Protein AF-A0A0H5QI95-F1 (afdb_monomer_lite)

Structure (mmCIF, N/CA/C/O backbone):
data_AF-A0A0H5QI95-F1
#
_entry.id   AF-A0A0H5QI95-F1
#
loop_
_atom_site.group_PDB
_atom_site.id
_atom_site.type_symbol
_atom_site.label_atom_id
_atom_site.label_alt_id
_atom_site.label_comp_id
_atom_site.label_asym_id
_atom_site.label_entity_id
_atom_site.label_seq_id
_atom_site.pdbx_PDB_ins_code
_atom_site.Cartn_x
_atom_site.Cartn_y
_atom_site.Cartn_z
_atom_site.occupancy
_atom_site.B_iso_or_equiv
_atom_site.auth_seq_id
_atom_site.auth_comp_id
_atom_site.auth_asym_id
_atom_site.auth_atom_id
_atom_site.pdbx_PDB_model_num
ATOM 1 N N . MET A 1 1 ? 12.573 -22.122 1.859 1.00 53.44 1 MET A N 1
ATOM 2 C CA . MET A 1 1 ? 11.584 -21.187 2.443 1.00 53.44 1 MET A CA 1
ATOM 3 C C . MET A 1 1 ? 12.355 -20.199 3.312 1.00 53.44 1 MET A C 1
ATOM 5 O O . MET A 1 1 ? 13.015 -20.648 4.236 1.00 53.44 1 MET A O 1
ATOM 9 N N . PHE A 1 2 ? 12.389 -18.909 2.961 1.00 65.44 2 PHE A N 1
ATOM 10 C CA . PHE A 1 2 ? 13.175 -17.896 3.685 1.00 65.44 2 PHE A CA 1
ATOM 11 C C . PHE A 1 2 ? 12.265 -17.145 4.664 1.00 65.44 2 PHE A C 1
ATOM 13 O O . PHE A 1 2 ? 11.216 -16.644 4.257 1.00 65.44 2 PHE A O 1
ATOM 20 N N . THR A 1 3 ? 12.648 -17.078 5.939 1.00 73.19 3 THR A N 1
ATOM 21 C CA . THR A 1 3 ? 11.87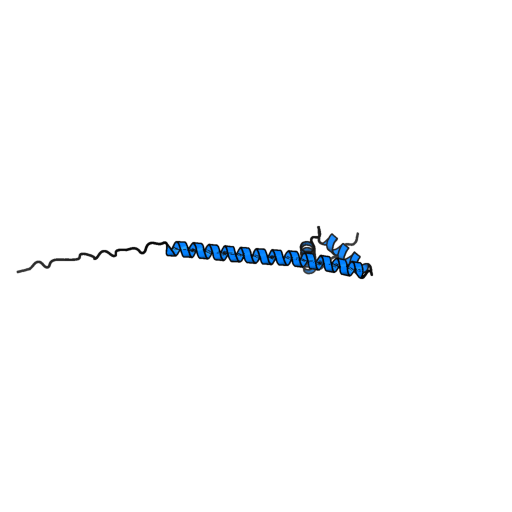2 -16.391 6.983 1.00 73.19 3 THR A CA 1
ATOM 22 C C . THR A 1 3 ? 12.610 -15.128 7.396 1.00 73.19 3 THR A C 1
ATOM 24 O O . THR A 1 3 ? 13.648 -15.197 8.049 1.00 73.19 3 THR A O 1
ATOM 27 N N . VAL A 1 4 ? 12.073 -13.967 7.024 1.00 74.81 4 VAL A N 1
ATOM 28 C CA . VAL A 1 4 ? 12.656 -12.674 7.395 1.00 74.81 4 VAL A CA 1
ATOM 29 C C . VAL A 1 4 ? 12.074 -12.237 8.736 1.00 74.81 4 VAL 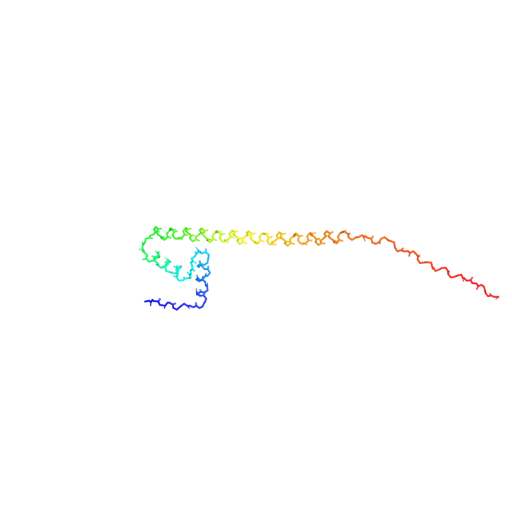A C 1
ATOM 31 O O . VAL A 1 4 ? 10.873 -11.991 8.854 1.00 74.81 4 VAL A O 1
ATOM 34 N N . ARG A 1 5 ? 12.922 -12.144 9.765 1.00 83.62 5 ARG A N 1
ATOM 35 C CA . ARG A 1 5 ? 12.537 -11.583 11.064 1.00 83.62 5 ARG A CA 1
ATOM 36 C C . ARG A 1 5 ? 12.713 -10.071 11.026 1.00 83.62 5 ARG A C 1
ATOM 38 O O . ARG A 1 5 ? 13.826 -9.568 11.104 1.00 83.62 5 ARG A O 1
ATOM 45 N N . LEU A 1 6 ? 11.599 -9.364 10.897 1.00 85.12 6 LEU A N 1
ATOM 46 C CA . LEU A 1 6 ? 11.554 -7.905 10.958 1.00 85.12 6 LEU A CA 1
ATOM 47 C C . LEU A 1 6 ? 11.193 -7.438 12.369 1.00 85.12 6 LEU A C 1
ATOM 49 O O . LEU A 1 6 ? 10.566 -8.183 13.126 1.00 85.12 6 LEU A O 1
ATOM 53 N N . SER A 1 7 ? 11.544 -6.195 12.705 1.00 90.44 7 SER A N 1
ATOM 54 C CA . SER A 1 7 ? 11.094 -5.567 13.953 1.00 90.44 7 SER A CA 1
ATOM 55 C C . SER A 1 7 ? 9.560 -5.525 14.020 1.00 90.44 7 SER A C 1
ATOM 57 O O . SER A 1 7 ? 8.897 -5.465 12.983 1.00 90.44 7 SER A O 1
ATOM 59 N N . GLN A 1 8 ? 8.979 -5.533 15.226 1.00 89.19 8 GLN A N 1
ATOM 60 C CA . GLN A 1 8 ? 7.516 -5.484 15.387 1.00 89.19 8 GLN A CA 1
ATOM 61 C C . GLN A 1 8 ? 6.898 -4.262 14.698 1.00 89.19 8 GLN A C 1
ATOM 63 O O . GLN A 1 8 ? 5.866 -4.392 14.042 1.00 89.19 8 GLN A O 1
ATOM 68 N N . LYS A 1 9 ? 7.568 -3.106 14.785 1.00 90.00 9 LYS A N 1
ATOM 69 C CA . LYS A 1 9 ? 7.154 -1.878 14.101 1.00 90.00 9 LYS A CA 1
ATOM 70 C C . LYS A 1 9 ? 7.117 -2.078 12.588 1.00 90.00 9 LYS A C 1
ATOM 72 O O . LYS A 1 9 ? 6.076 -1.912 11.973 1.00 90.00 9 LYS A O 1
ATOM 77 N N . THR A 1 10 ? 8.216 -2.555 12.006 1.00 87.81 10 THR A N 1
ATOM 78 C CA . THR A 1 10 ? 8.300 -2.792 10.559 1.00 87.81 10 THR A CA 1
ATOM 79 C C . THR A 1 10 ? 7.267 -3.815 10.083 1.00 87.81 10 THR A C 1
ATOM 81 O O . THR A 1 10 ? 6.738 -3.677 8.987 1.00 87.81 10 THR A O 1
ATOM 84 N N . GLN A 1 11 ? 6.948 -4.835 10.888 1.00 87.06 11 GLN A N 1
ATOM 85 C CA . GLN A 1 11 ? 5.884 -5.791 10.563 1.00 87.06 11 GLN A CA 1
ATOM 86 C C . GLN A 1 11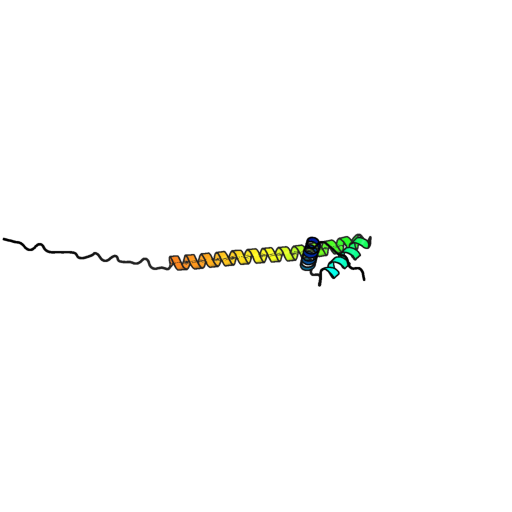 ? 4.492 -5.151 10.580 1.00 87.06 11 GLN A C 1
ATOM 88 O O . GLN A 1 11 ? 3.653 -5.528 9.761 1.00 87.06 11 GLN A O 1
ATOM 93 N N . ALA A 1 12 ? 4.231 -4.231 11.512 1.00 88.31 12 ALA A N 1
ATOM 94 C CA . ALA A 1 12 ? 2.979 -3.485 11.568 1.00 88.31 12 ALA A CA 1
ATOM 95 C C . ALA A 1 12 ? 2.842 -2.580 10.338 1.00 88.31 12 ALA A C 1
ATOM 97 O O . ALA A 1 12 ? 1.858 -2.710 9.612 1.00 88.31 12 ALA A O 1
ATOM 98 N N . ASP A 1 13 ? 3.883 -1.802 10.034 1.00 87.56 13 ASP A N 1
ATOM 99 C CA . ASP A 1 13 ? 3.932 -0.922 8.864 1.00 87.56 13 ASP A CA 1
ATOM 100 C C . ASP A 1 13 ? 3.690 -1.724 7.571 1.00 87.56 13 ASP A C 1
ATOM 102 O O . ASP A 1 13 ? 2.853 -1.370 6.747 1.00 87.56 13 ASP A O 1
ATOM 106 N N . LEU A 1 14 ? 4.341 -2.884 7.416 1.00 88.62 14 LEU A N 1
ATOM 107 C CA . LEU A 1 14 ? 4.151 -3.771 6.260 1.00 88.62 14 LEU A CA 1
ATOM 108 C C . LEU A 1 14 ? 2.712 -4.268 6.103 1.00 88.62 14 LEU A C 1
ATOM 110 O O . LEU A 1 14 ? 2.225 -4.415 4.983 1.00 88.62 14 LEU A O 1
ATOM 114 N N . ARG A 1 15 ? 2.026 -4.554 7.214 1.00 89.50 15 ARG A N 1
ATOM 115 C CA . ARG A 1 15 ? 0.614 -4.956 7.186 1.00 89.50 15 ARG A CA 1
ATOM 116 C C . ARG A 1 15 ? -0.284 -3.786 6.815 1.00 89.50 15 ARG A C 1
ATOM 118 O O . ARG A 1 15 ? -1.261 -4.001 6.105 1.00 89.50 15 ARG A O 1
ATOM 125 N N . GLU A 1 16 ? 0.023 -2.583 7.283 1.00 88.88 16 GLU A N 1
ATOM 126 C CA . GLU A 1 16 ? -0.714 -1.376 6.907 1.00 88.88 16 GLU A CA 1
ATOM 127 C C . GLU A 1 16 ? -0.538 -1.063 5.423 1.00 88.88 16 GLU A C 1
ATOM 129 O O . GLU A 1 16 ? -1.533 -0.924 4.713 1.00 88.88 16 GLU A O 1
ATOM 134 N N . PHE A 1 17 ? 0.694 -1.084 4.915 1.00 86.88 17 PHE A N 1
ATOM 135 C CA . PHE A 1 17 ? 0.957 -0.895 3.489 1.00 86.88 17 PHE A CA 1
ATOM 136 C C . PHE A 1 17 ? 0.295 -1.968 2.629 1.00 86.88 17 PHE A C 1
ATOM 138 O O . PHE A 1 17 ? -0.301 -1.642 1.607 1.00 86.88 17 PHE A O 1
ATOM 145 N N . ALA A 1 18 ? 0.319 -3.232 3.060 1.00 90.25 18 ALA A N 1
ATOM 146 C CA . ALA A 1 18 ? -0.370 -4.303 2.350 1.00 90.25 18 ALA A CA 1
ATOM 147 C C . ALA A 1 18 ? -1.885 -4.068 2.270 1.00 90.25 18 ALA A C 1
ATOM 149 O O . ALA A 1 18 ? -2.472 -4.328 1.223 1.00 90.25 18 ALA A O 1
ATOM 150 N N . LYS A 1 19 ? -2.512 -3.536 3.330 1.00 89.00 19 LYS A N 1
ATOM 151 C CA . LYS A 1 19 ? -3.937 -3.167 3.314 1.00 89.00 19 LYS A CA 1
ATOM 152 C C . LYS A 1 19 ? -4.212 -2.028 2.339 1.00 89.00 19 LYS A C 1
ATOM 154 O O . LYS A 1 19 ? -5.117 -2.155 1.527 1.00 89.00 19 LYS A O 1
ATOM 159 N N . VAL A 1 20 ? -3.421 -0.956 2.399 1.00 86.62 20 VAL A N 1
ATOM 160 C CA . VAL A 1 20 ? -3.584 0.214 1.519 1.00 86.62 20 VAL A CA 1
ATOM 161 C C . VAL A 1 20 ? -3.376 -0.171 0.056 1.00 86.62 20 VAL A C 1
ATOM 163 O O . VAL A 1 20 ? -4.142 0.243 -0.802 1.00 86.62 20 VAL A O 1
ATOM 166 N N . TYR A 1 21 ? -2.380 -1.008 -0.231 1.00 87.06 21 TYR A N 1
ATOM 167 C CA . TYR A 1 21 ? -2.117 -1.516 -1.577 1.00 87.06 21 TYR A CA 1
ATOM 168 C C . TYR A 1 21 ? -3.179 -2.523 -2.066 1.00 87.06 21 TYR A C 1
ATOM 170 O O . TYR A 1 21 ? -3.280 -2.778 -3.265 1.00 87.06 21 TYR A O 1
ATOM 178 N N . GLY A 1 22 ? -3.981 -3.099 -1.161 1.00 86.25 22 GLY A N 1
ATOM 179 C CA . GLY A 1 22 ? -4.978 -4.126 -1.481 1.00 86.25 22 GLY A CA 1
ATOM 180 C C . GLY A 1 22 ? -4.397 -5.535 -1.655 1.00 86.25 22 GLY A C 1
ATOM 181 O O . GLY A 1 22 ? -4.979 -6.367 -2.347 1.00 86.25 22 GLY A O 1
ATOM 182 N N . SER A 1 23 ? -3.242 -5.821 -1.051 1.00 89.50 23 SER A N 1
ATOM 183 C CA . SER A 1 23 ? -2.621 -7.149 -1.083 1.00 89.50 23 SER A CA 1
ATOM 184 C C . SER A 1 23 ? -3.319 -8.120 -0.119 1.00 89.50 23 SER A C 1
ATOM 186 O O . SER A 1 23 ? -3.687 -7.716 0.986 1.00 89.50 23 SER A O 1
ATOM 188 N N . PRO A 1 24 ? -3.441 -9.422 -0.452 1.00 88.44 24 PRO A N 1
ATOM 189 C CA . PRO A 1 24 ? -4.106 -10.402 0.414 1.00 88.44 24 PRO A CA 1
ATOM 190 C C . PRO A 1 24 ? -3.410 -10.600 1.768 1.00 88.44 24 PRO A C 1
ATOM 192 O O . PRO A 1 24 ? -4.055 -10.943 2.756 1.00 88.44 24 PRO A O 1
ATOM 195 N N . ASN A 1 25 ? -2.089 -10.418 1.834 1.00 90.19 25 ASN A N 1
ATOM 196 C CA . ASN A 1 25 ? -1.332 -10.442 3.082 1.00 90.19 25 ASN A CA 1
ATOM 197 C C . ASN A 1 25 ? 0.001 -9.689 2.939 1.00 90.19 25 ASN A C 1
ATOM 199 O O . ASN A 1 25 ? 0.491 -9.450 1.836 1.00 90.19 25 ASN A O 1
ATOM 203 N N . ALA A 1 26 ? 0.621 -9.354 4.076 1.00 88.81 26 ALA A N 1
ATOM 204 C CA . ALA A 1 26 ? 1.890 -8.622 4.112 1.00 88.81 26 ALA A CA 1
ATOM 205 C C . ALA A 1 26 ? 3.036 -9.348 3.389 1.00 88.81 26 ALA A C 1
ATOM 207 O O . ALA A 1 26 ? 3.915 -8.706 2.821 1.00 88.81 26 ALA A O 1
ATOM 208 N N . SER A 1 27 ? 3.032 -10.683 3.385 1.00 88.81 27 SER A N 1
ATOM 209 C CA . SER A 1 27 ? 4.062 -11.471 2.705 1.00 88.81 27 SER A CA 1
ATOM 210 C C . SER A 1 27 ? 3.934 -11.416 1.183 1.00 88.81 27 SER A C 1
ATOM 212 O O . SER A 1 27 ? 4.956 -11.382 0.505 1.00 88.81 27 SER A O 1
ATOM 214 N N . ALA A 1 28 ? 2.714 -11.391 0.643 1.00 90.31 28 ALA A N 1
ATOM 215 C CA . ALA A 1 28 ? 2.458 -11.233 -0.785 1.00 90.31 28 ALA A CA 1
ATOM 216 C C . ALA A 1 28 ? 2.915 -9.850 -1.261 1.00 90.31 28 ALA A C 1
ATOM 218 O O . ALA A 1 28 ? 3.666 -9.762 -2.228 1.00 90.31 28 ALA A O 1
ATOM 219 N N . PHE A 1 29 ? 2.571 -8.800 -0.509 1.00 91.25 29 PHE A N 1
ATOM 220 C CA . PHE A 1 29 ? 3.047 -7.444 -0.778 1.00 91.25 29 PHE A CA 1
ATOM 221 C C . PHE A 1 29 ? 4.579 -7.352 -0.739 1.00 91.25 29 PHE A C 1
ATOM 223 O O . PHE A 1 29 ? 5.193 -6.875 -1.686 1.00 91.25 29 PHE A O 1
ATOM 230 N N . ALA A 1 30 ? 5.216 -7.873 0.316 1.00 89.38 30 ALA A N 1
ATOM 231 C CA . ALA A 1 30 ? 6.674 -7.851 0.436 1.00 89.38 30 ALA A CA 1
ATOM 232 C C . ALA A 1 30 ? 7.377 -8.601 -0.707 1.00 89.38 30 ALA A C 1
ATOM 234 O O . ALA A 1 30 ? 8.427 -8.163 -1.172 1.00 89.38 30 ALA A O 1
ATOM 235 N N . ARG A 1 31 ? 6.808 -9.722 -1.169 1.00 90.44 31 ARG A N 1
ATOM 236 C CA . ARG A 1 31 ? 7.344 -10.468 -2.315 1.00 90.44 31 ARG A CA 1
ATOM 237 C C . ARG A 1 31 ? 7.251 -9.669 -3.603 1.00 90.44 31 ARG A C 1
ATOM 239 O O . ARG A 1 31 ? 8.245 -9.607 -4.308 1.00 90.44 31 ARG A O 1
ATOM 246 N N . GLU A 1 32 ? 6.108 -9.051 -3.881 1.00 91.12 32 GLU A N 1
ATOM 247 C CA . GLU A 1 32 ? 5.941 -8.233 -5.085 1.00 91.12 32 GLU A CA 1
ATOM 248 C C . GLU A 1 32 ? 6.899 -7.036 -5.078 1.00 91.12 32 GLU A C 1
ATOM 250 O O . GLU A 1 32 ? 7.558 -6.778 -6.080 1.00 91.12 32 GLU A O 1
ATOM 255 N N . VAL A 1 33 ? 7.051 -6.359 -3.932 1.00 90.75 33 VAL A N 1
ATOM 256 C CA . VAL A 1 33 ? 8.022 -5.263 -3.775 1.00 90.75 33 VAL A CA 1
ATOM 257 C C . VAL A 1 33 ? 9.435 -5.746 -4.094 1.00 90.75 33 VAL A C 1
ATOM 259 O O . VAL A 1 33 ? 10.133 -5.110 -4.877 1.00 90.75 33 VAL A O 1
ATOM 262 N N . LEU A 1 34 ? 9.860 -6.872 -3.515 1.00 90.75 34 LEU A N 1
ATOM 263 C CA . LEU A 1 34 ? 11.189 -7.427 -3.777 1.00 90.75 34 LEU A CA 1
ATOM 264 C C . LEU A 1 34 ? 11.348 -7.855 -5.237 1.00 90.75 34 LEU A C 1
ATOM 266 O O . LEU A 1 34 ? 12.373 -7.566 -5.840 1.00 90.75 34 LEU A O 1
ATOM 270 N N . GLU A 1 35 ? 10.343 -8.498 -5.826 1.00 92.06 35 GLU A N 1
ATOM 271 C CA . GLU A 1 35 ? 10.386 -8.933 -7.221 1.00 92.06 35 GLU A CA 1
ATOM 272 C C . GLU A 1 35 ? 10.525 -7.742 -8.171 1.00 92.06 35 GLU A C 1
ATOM 274 O O . GLU A 1 35 ? 11.378 -7.752 -9.053 1.00 92.06 35 GLU A O 1
ATOM 279 N N . VAL A 1 36 ? 9.732 -6.690 -7.966 1.00 92.94 36 VAL A N 1
ATOM 280 C CA . VAL A 1 36 ? 9.768 -5.492 -8.805 1.00 92.94 36 VAL A CA 1
ATOM 281 C C . VAL A 1 36 ? 11.078 -4.734 -8.611 1.00 92.94 36 VAL A C 1
ATOM 283 O O . VAL A 1 36 ? 11.749 -4.425 -9.595 1.00 92.94 36 VAL A O 1
ATOM 286 N N . MET A 1 37 ? 11.476 -4.466 -7.366 1.00 89.31 37 MET A N 1
ATOM 287 C CA . MET A 1 37 ? 12.665 -3.656 -7.077 1.00 89.31 37 MET A CA 1
ATOM 288 C C . MET A 1 37 ? 13.966 -4.380 -7.441 1.00 89.31 37 MET A C 1
ATOM 290 O O . MET A 1 37 ? 14.932 -3.732 -7.836 1.00 89.31 37 MET A O 1
ATOM 294 N N . CYS A 1 38 ? 13.996 -5.714 -7.362 1.00 90.44 38 CYS A N 1
ATOM 295 C CA . CYS A 1 38 ? 15.150 -6.521 -7.765 1.00 90.44 38 CYS A CA 1
ATOM 296 C C . CYS A 1 38 ? 15.104 -6.974 -9.234 1.00 90.44 38 CYS A C 1
ATOM 298 O O . CYS A 1 38 ? 16.057 -7.603 -9.686 1.00 90.44 38 CYS A O 1
ATOM 300 N N . SER A 1 39 ? 14.045 -6.661 -9.992 1.00 91.00 39 SER A N 1
ATOM 301 C CA . SER A 1 39 ? 13.930 -7.064 -11.405 1.00 91.00 39 SER A CA 1
ATOM 302 C C . SER A 1 39 ? 14.925 -6.362 -12.333 1.00 91.00 39 SER A C 1
ATOM 304 O O . SER A 1 39 ? 15.175 -6.849 -13.432 1.00 91.00 39 SER A O 1
ATOM 306 N N . GLY A 1 40 ? 15.458 -5.203 -11.926 1.00 90.44 40 GLY A N 1
ATOM 307 C CA . GLY A 1 40 ? 16.273 -4.339 -12.786 1.00 90.44 40 GLY A CA 1
ATOM 308 C C . GLY A 1 40 ? 15.484 -3.638 -13.903 1.00 90.44 40 GLY A C 1
ATOM 309 O O . GLY A 1 40 ? 16.070 -2.873 -14.666 1.00 90.44 40 GLY A O 1
ATOM 310 N N . ASP A 1 41 ? 14.168 -3.856 -13.992 1.00 92.62 41 ASP A N 1
ATOM 311 C CA . ASP A 1 41 ? 13.299 -3.268 -15.009 1.00 92.62 41 ASP A CA 1
ATOM 312 C C . ASP A 1 41 ? 12.596 -2.011 -14.473 1.00 92.62 41 ASP A C 1
ATOM 314 O O . ASP A 1 41 ? 11.651 -2.064 -13.680 1.00 92.62 41 ASP A O 1
ATOM 318 N N . LEU A 1 42 ? 13.052 -0.852 -14.951 1.00 91.50 42 LEU A N 1
ATOM 319 C CA . LEU A 1 42 ? 12.498 0.456 -14.596 1.00 91.50 42 LEU A CA 1
ATOM 320 C C . LEU A 1 42 ? 11.021 0.615 -14.975 1.00 91.50 42 LEU A C 1
ATOM 322 O O . LEU A 1 42 ? 10.312 1.371 -14.308 1.00 91.50 42 LEU A O 1
ATOM 326 N N . SER A 1 43 ? 10.541 -0.066 -16.017 1.00 93.50 43 SER A N 1
ATOM 327 C CA . SER A 1 43 ? 9.130 -0.011 -16.412 1.00 93.50 43 SER A CA 1
ATOM 328 C C . SER A 1 43 ? 8.261 -0.696 -15.362 1.00 93.50 43 SER A C 1
ATOM 330 O O . SER A 1 43 ? 7.298 -0.101 -14.884 1.00 93.50 43 SER A O 1
ATOM 332 N N . ARG A 1 44 ? 8.676 -1.877 -14.880 1.00 92.31 44 ARG A N 1
ATOM 333 C CA . ARG A 1 44 ? 7.975 -2.586 -13.794 1.00 92.31 44 ARG A CA 1
ATOM 334 C C . ARG A 1 44 ? 7.944 -1.776 -12.501 1.00 92.31 44 ARG A C 1
ATOM 336 O O . ARG A 1 44 ? 6.924 -1.769 -11.813 1.00 92.31 44 ARG A O 1
ATOM 343 N N . VAL A 1 45 ? 9.030 -1.068 -12.184 1.00 91.44 45 VAL A N 1
ATOM 344 C CA . VAL A 1 45 ? 9.087 -0.171 -11.017 1.00 91.44 45 VAL A CA 1
ATOM 345 C C . VAL A 1 45 ? 8.101 0.990 -11.163 1.00 91.44 45 VAL A C 1
ATOM 347 O O . VAL A 1 45 ? 7.382 1.308 -10.215 1.00 91.44 45 VAL A O 1
ATOM 350 N N . LYS A 1 46 ? 8.024 1.613 -12.345 1.00 91.81 46 LYS A N 1
ATOM 351 C CA . LYS A 1 46 ? 7.072 2.701 -12.616 1.00 91.81 46 LYS A CA 1
ATOM 352 C C . LYS A 1 46 ? 5.626 2.228 -12.519 1.00 91.81 46 LYS A C 1
ATOM 354 O O . LYS A 1 46 ? 4.832 2.887 -11.852 1.00 91.81 46 LYS A O 1
ATOM 359 N N . ASP A 1 47 ? 5.307 1.083 -13.113 1.00 93.50 47 ASP A N 1
ATOM 360 C CA . ASP A 1 47 ? 3.959 0.512 -13.078 1.00 93.50 47 ASP A CA 1
ATOM 361 C C . ASP A 1 47 ? 3.538 0.163 -11.650 1.00 93.50 47 ASP A C 1
ATOM 363 O O . ASP A 1 47 ? 2.425 0.478 -11.224 1.00 93.50 47 ASP A O 1
ATOM 367 N N . PHE A 1 48 ? 4.443 -0.438 -10.875 1.00 92.38 48 PHE A N 1
ATOM 368 C CA . PHE A 1 48 ? 4.207 -0.716 -9.463 1.00 92.38 48 PHE A CA 1
ATOM 369 C C . PHE A 1 48 ? 3.958 0.569 -8.663 1.00 92.38 48 PHE A C 1
ATOM 371 O O . PHE A 1 48 ? 2.983 0.648 -7.916 1.00 92.38 48 PHE A O 1
ATOM 378 N N . ASN A 1 49 ? 4.784 1.601 -8.857 1.00 89.31 49 ASN A N 1
ATOM 379 C CA . ASN A 1 49 ? 4.610 2.886 -8.182 1.00 89.31 49 ASN A CA 1
ATOM 380 C C . ASN A 1 49 ? 3.293 3.569 -8.576 1.00 89.31 49 ASN A C 1
ATOM 382 O O . ASN A 1 49 ? 2.614 4.119 -7.711 1.00 89.31 49 ASN A O 1
ATOM 386 N N . ALA A 1 50 ? 2.889 3.499 -9.847 1.00 91.00 50 ALA A N 1
ATOM 387 C CA . ALA A 1 50 ? 1.608 4.030 -10.304 1.00 91.00 50 ALA A CA 1
ATOM 388 C C . ALA A 1 50 ? 0.428 3.322 -9.620 1.00 91.00 50 ALA A C 1
ATOM 390 O O . ALA A 1 50 ? -0.487 3.989 -9.131 1.00 91.00 50 ALA A O 1
ATOM 391 N N . ARG A 1 51 ? 0.478 1.985 -9.502 1.00 90.69 51 ARG A N 1
ATOM 392 C CA . ARG A 1 51 ? -0.520 1.213 -8.740 1.00 90.69 51 ARG A CA 1
ATOM 393 C C . ARG A 1 51 ? -0.542 1.614 -7.269 1.00 90.69 51 ARG A C 1
ATOM 395 O O . ARG A 1 51 ? -1.618 1.818 -6.712 1.00 90.69 51 ARG A O 1
ATOM 402 N N . LEU A 1 52 ? 0.629 1.751 -6.650 1.00 87.94 52 LEU A N 1
ATOM 403 C CA . LEU A 1 52 ? 0.756 2.139 -5.248 1.00 87.94 52 LEU A CA 1
ATOM 404 C C . LEU A 1 52 ? 0.126 3.518 -4.988 1.00 87.94 52 LEU A C 1
ATOM 406 O O . LEU A 1 52 ? -0.651 3.664 -4.047 1.00 87.94 52 LEU A O 1
ATOM 410 N N . ILE A 1 53 ? 0.409 4.504 -5.845 1.00 87.94 53 ILE A N 1
ATOM 411 C CA . ILE A 1 53 ? -0.141 5.864 -5.745 1.00 87.94 53 ILE A CA 1
ATOM 412 C C . ILE A 1 53 ? -1.658 5.856 -5.937 1.00 87.94 53 ILE A C 1
ATOM 414 O O . ILE A 1 53 ? -2.367 6.471 -5.143 1.00 87.94 53 ILE A O 1
ATOM 418 N N . ALA A 1 54 ? -2.164 5.146 -6.950 1.00 88.81 54 ALA A N 1
ATOM 419 C CA . ALA A 1 54 ? -3.600 5.062 -7.207 1.00 88.81 54 ALA A CA 1
ATOM 420 C C . ALA A 1 54 ? -4.353 4.487 -5.997 1.00 88.81 54 ALA A C 1
ATOM 422 O O . ALA A 1 54 ? -5.309 5.092 -5.518 1.00 88.81 54 ALA A O 1
ATOM 423 N N . ARG A 1 55 ? -3.866 3.372 -5.439 1.00 87.31 55 ARG A N 1
ATOM 424 C CA . ARG A 1 55 ? -4.478 2.713 -4.275 1.00 87.31 55 ARG A CA 1
A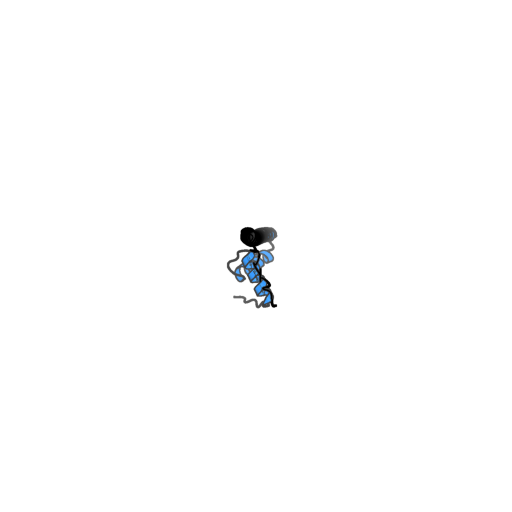TOM 425 C C . ARG A 1 55 ? -4.396 3.546 -2.998 1.00 87.31 55 ARG A C 1
ATOM 427 O O . ARG A 1 55 ? -5.376 3.650 -2.263 1.00 87.31 55 ARG A O 1
ATOM 434 N N . ALA A 1 56 ? -3.256 4.189 -2.750 1.00 82.44 56 ALA A N 1
ATOM 435 C CA . ALA A 1 56 ? -3.114 5.106 -1.622 1.00 82.44 56 ALA A CA 1
ATOM 436 C C . ALA A 1 56 ? -4.048 6.323 -1.750 1.00 82.44 56 ALA A C 1
ATOM 438 O O . ALA A 1 56 ? -4.660 6.733 -0.763 1.00 82.44 56 ALA A O 1
ATOM 439 N N . GLY A 1 57 ? -4.197 6.862 -2.964 1.00 81.94 57 GLY A N 1
ATOM 440 C CA . GLY A 1 57 ? -5.127 7.946 -3.272 1.00 81.94 57 GLY A CA 1
ATOM 441 C C . GLY A 1 57 ? -6.585 7.552 -3.033 1.00 81.94 57 GLY A C 1
ATOM 442 O O . GLY A 1 57 ? -7.289 8.258 -2.315 1.00 81.94 57 GLY A O 1
ATOM 443 N N . GLU A 1 58 ? -7.015 6.394 -3.546 1.00 84.75 58 GLU A N 1
ATOM 444 C CA . GLU A 1 58 ? -8.358 5.839 -3.310 1.00 84.75 58 GLU A CA 1
ATOM 445 C C . GLU A 1 58 ? -8.662 5.726 -1.808 1.00 84.75 58 GLU A C 1
ATOM 447 O O . GLU A 1 58 ? -9.702 6.195 -1.338 1.00 84.75 58 GLU A O 1
ATOM 452 N N . GLN A 1 59 ? -7.728 5.172 -1.030 1.00 81.50 59 GLN A N 1
ATOM 453 C CA . GLN A 1 59 ? -7.895 5.032 0.416 1.00 81.50 59 GLN A CA 1
ATOM 454 C C . GLN A 1 59 ? -7.977 6.392 1.127 1.00 81.50 59 GLN A C 1
ATOM 456 O O . GLN A 1 59 ? -8.769 6.561 2.057 1.00 81.50 59 GLN A O 1
ATOM 461 N N . MET A 1 60 ? -7.184 7.375 0.693 1.00 75.25 60 MET A N 1
ATOM 462 C CA . MET A 1 60 ? -7.228 8.732 1.236 1.00 75.25 60 MET A CA 1
ATOM 463 C C . MET A 1 60 ? -8.571 9.409 0.945 1.00 75.25 60 MET A C 1
ATOM 465 O O . MET A 1 60 ? -9.159 9.999 1.852 1.00 75.25 60 MET A O 1
ATOM 469 N N . THR A 1 61 ? -9.093 9.284 -0.276 1.00 76.44 61 THR A N 1
ATOM 470 C CA . THR A 1 61 ? -10.413 9.811 -0.646 1.00 76.44 61 THR A CA 1
ATOM 471 C C . THR A 1 61 ? -11.522 9.192 0.202 1.00 76.44 61 THR A C 1
ATOM 473 O O . THR A 1 61 ? -12.371 9.921 0.713 1.00 76.44 61 THR A O 1
ATOM 476 N N . LEU A 1 62 ? -11.495 7.874 0.425 1.00 77.81 62 LEU A N 1
ATOM 477 C CA . LEU A 1 62 ? -12.466 7.201 1.295 1.00 77.81 62 LEU A CA 1
ATOM 478 C C . LEU A 1 62 ? -12.395 7.708 2.741 1.00 77.81 62 LEU A C 1
ATOM 480 O O . LEU A 1 62 ? -13.431 7.979 3.347 1.00 77.81 62 LEU A O 1
ATOM 484 N N . ASN A 1 63 ? -11.188 7.893 3.281 1.00 74.56 63 ASN A N 1
ATOM 485 C CA . ASN A 1 63 ? -11.005 8.411 4.638 1.00 74.56 63 ASN A CA 1
ATOM 486 C C . ASN A 1 63 ? -11.521 9.855 4.776 1.00 74.56 63 ASN A C 1
ATOM 488 O O . ASN A 1 63 ? -12.151 10.184 5.780 1.00 74.56 63 ASN A O 1
ATOM 492 N N . ILE A 1 64 ? -11.288 10.707 3.769 1.00 67.94 64 ILE A N 1
ATOM 493 C CA . ILE A 1 64 ? -11.799 12.087 3.740 1.00 67.94 64 ILE A CA 1
ATOM 494 C C . ILE A 1 64 ? -13.326 12.087 3.680 1.00 67.94 64 ILE A C 1
ATOM 496 O O . ILE A 1 64 ? -13.961 12.775 4.477 1.00 67.94 64 ILE A O 1
ATOM 500 N N . ASN A 1 65 ? -13.921 11.290 2.792 1.00 71.94 65 ASN A N 1
ATOM 501 C CA . ASN A 1 65 ? -15.375 11.199 2.670 1.00 71.94 65 ASN A CA 1
ATOM 502 C C . ASN A 1 65 ? -16.013 10.713 3.976 1.00 71.94 65 ASN A C 1
ATOM 504 O O . ASN A 1 65 ? -16.953 11.337 4.463 1.00 71.94 65 ASN A O 1
ATOM 508 N N . GLY A 1 66 ? -15.444 9.681 4.607 1.00 74.81 66 GLY A N 1
ATOM 509 C CA . GLY A 1 66 ? -15.906 9.205 5.912 1.00 74.81 66 GLY A CA 1
ATOM 510 C C . GLY A 1 66 ? -15.784 10.263 7.017 1.00 74.81 66 GLY A C 1
ATOM 511 O O . GLY A 1 66 ? -16.687 10.406 7.841 1.00 74.81 66 GLY A O 1
ATOM 512 N N . ALA A 1 67 ? -14.706 11.054 7.026 1.00 67.62 67 ALA A N 1
ATOM 513 C CA . ALA A 1 67 ? -14.527 12.146 7.985 1.00 67.62 67 ALA A CA 1
ATOM 514 C C . ALA A 1 67 ? -15.523 13.300 7.764 1.00 67.62 67 ALA A C 1
ATOM 516 O O . ALA A 1 67 ? -16.028 13.877 8.733 1.00 67.62 67 ALA A O 1
ATOM 517 N N . ILE A 1 68 ? -15.839 13.620 6.505 1.00 68.50 68 ILE A N 1
ATOM 518 C CA . ILE A 1 68 ? -16.859 14.613 6.148 1.00 68.50 68 ILE A CA 1
ATOM 519 C C . ILE A 1 68 ? -18.238 14.123 6.597 1.00 68.50 68 ILE A C 1
ATOM 521 O O . ILE A 1 68 ? -18.930 14.852 7.304 1.00 68.50 68 ILE A O 1
ATOM 525 N N . GLU A 1 69 ? -18.623 12.890 6.265 1.00 72.56 69 GLU A N 1
ATOM 526 C CA . GLU A 1 69 ? -19.908 12.308 6.675 1.00 72.56 69 GLU A CA 1
ATOM 527 C C . GLU A 1 69 ? -20.066 12.267 8.199 1.00 72.56 69 GLU A C 1
ATOM 529 O O . GLU A 1 69 ? -21.111 12.656 8.726 1.00 72.56 69 GLU A O 1
ATOM 534 N N . ALA A 1 70 ? -19.017 11.873 8.927 1.00 69.88 70 ALA A N 1
ATOM 535 C CA . ALA A 1 70 ? -19.019 11.888 10.388 1.00 69.88 70 ALA A CA 1
ATOM 536 C C . ALA A 1 70 ? -19.215 13.309 10.947 1.00 69.88 70 ALA A C 1
ATOM 538 O O . ALA A 1 70 ? -19.995 13.512 11.881 1.00 69.88 70 ALA A O 1
ATOM 539 N N . SER A 1 71 ? -18.560 14.304 10.343 1.00 65.62 71 SER A N 1
ATOM 540 C CA . SER A 1 71 ? -18.682 15.712 10.742 1.00 65.62 71 SER A CA 1
ATOM 541 C C . SER A 1 71 ? -20.075 16.279 10.447 1.00 65.62 71 SER A C 1
ATOM 543 O O . SER A 1 71 ? -20.645 16.991 11.278 1.00 65.62 71 SER A O 1
ATOM 545 N N . VAL A 1 72 ? -20.665 15.924 9.301 1.00 70.06 72 VAL A N 1
ATOM 546 C CA . VAL A 1 72 ? -22.040 16.297 8.933 1.00 70.06 72 VAL A CA 1
ATOM 547 C C . VAL A 1 72 ? -23.048 15.647 9.883 1.00 70.06 72 VAL A C 1
ATOM 549 O O . VAL A 1 72 ? -23.947 16.327 10.378 1.00 70.06 72 VAL A O 1
ATOM 552 N N . GLY A 1 73 ? -22.875 14.365 10.213 1.00 68.38 73 GLY A N 1
ATOM 553 C CA . GLY A 1 73 ? -23.740 13.657 11.158 1.00 68.38 73 GLY A CA 1
ATOM 554 C C . GLY A 1 73 ? -23.710 14.254 12.570 1.00 68.38 73 GLY A C 1
ATOM 555 O O . GLY A 1 73 ? -24.751 14.350 13.228 1.00 68.38 73 GLY A O 1
ATOM 556 N N . GLU A 1 74 ? -22.549 14.712 13.043 1.00 68.50 74 GLU A N 1
ATOM 557 C CA . GLU A 1 74 ? -22.437 15.437 14.316 1.00 68.50 74 GLU A CA 1
ATOM 558 C C . GLU A 1 74 ? -23.121 16.812 14.260 1.00 68.50 74 GLU A C 1
ATOM 560 O O . GLU A 1 74 ? -23.891 17.155 15.166 1.00 68.50 74 GLU A O 1
ATOM 565 N N . ALA A 1 75 ? -22.944 17.569 13.173 1.00 63.47 75 ALA A N 1
ATOM 566 C CA . ALA A 1 75 ? -23.645 18.838 12.972 1.00 63.47 75 ALA A CA 1
ATOM 567 C C . ALA A 1 75 ? -25.177 18.655 12.967 1.00 63.47 75 ALA A C 1
ATOM 569 O O . ALA A 1 75 ? -25.910 19.440 13.577 1.00 63.47 75 ALA A O 1
ATOM 570 N N . GLU A 1 76 ? -25.674 17.573 12.366 1.00 65.00 76 GLU A N 1
ATOM 571 C CA . GLU A 1 76 ? -27.100 17.250 12.322 1.00 65.00 76 GLU A CA 1
ATOM 572 C C . GLU A 1 76 ? -27.665 16.898 13.712 1.00 65.00 76 GLU A C 1
ATOM 574 O O . GLU A 1 76 ? -28.778 17.305 14.072 1.00 65.00 76 GLU A O 1
ATOM 579 N N . LYS A 1 77 ? -26.888 16.192 14.547 1.00 70.81 77 LYS A N 1
ATOM 580 C CA . LYS A 1 77 ? -27.252 15.908 15.947 1.00 70.81 77 LYS A CA 1
ATOM 581 C C . LYS A 1 77 ? -27.323 17.184 16.783 1.00 70.81 77 LYS A C 1
ATOM 583 O O . LYS A 1 77 ? -28.245 17.328 17.595 1.00 70.81 77 LYS A O 1
ATOM 588 N N . VAL A 1 78 ? -26.383 18.111 16.592 1.00 69.56 78 VAL A N 1
ATOM 589 C CA . VAL A 1 78 ? -26.368 19.410 17.284 1.00 69.56 78 VAL A CA 1
ATOM 590 C C . VAL A 1 78 ? -27.569 20.258 16.858 1.00 69.56 78 VAL A C 1
ATOM 592 O O . VAL A 1 78 ? -28.294 20.758 17.723 1.00 69.56 78 VAL A O 1
ATOM 595 N N . ALA A 1 79 ? -27.865 20.330 15.558 1.00 65.81 79 ALA A N 1
ATOM 596 C CA . ALA A 1 79 ? -29.028 21.045 15.031 1.00 65.81 79 ALA A CA 1
ATOM 597 C C . ALA A 1 79 ? -30.354 20.476 15.571 1.00 65.81 79 ALA A C 1
ATOM 599 O O . ALA A 1 79 ? -31.218 21.223 16.040 1.00 65.81 79 ALA A O 1
ATOM 600 N N . LYS A 1 80 ? -30.502 19.144 15.609 1.00 70.69 80 LYS A N 1
ATOM 601 C CA . LYS 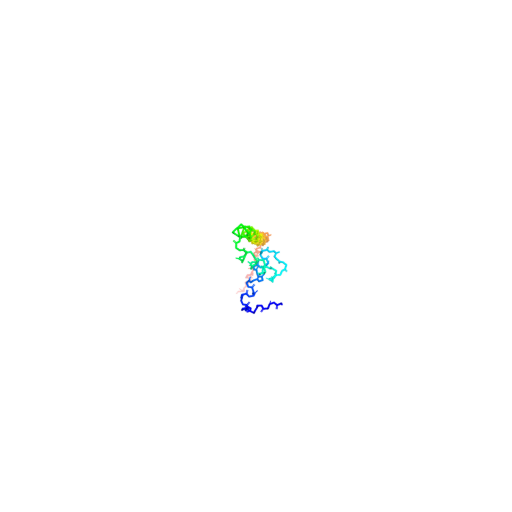A 1 80 ? -31.683 18.473 16.186 1.00 70.69 80 LYS A CA 1
ATOM 602 C C . LYS A 1 80 ? -31.833 18.736 17.691 1.00 70.69 80 LYS A C 1
ATOM 604 O O . LYS A 1 80 ? -32.962 18.895 18.166 1.00 70.69 80 LYS A O 1
ATOM 609 N N . LYS A 1 81 ? -30.734 18.813 18.455 1.00 69.50 81 LYS A N 1
ATOM 610 C CA . LYS A 1 81 ? -30.767 19.211 19.877 1.00 69.50 81 LYS A CA 1
ATOM 611 C C . LYS A 1 81 ? -31.196 20.672 20.038 1.00 69.50 81 LYS A C 1
ATOM 613 O O . LYS A 1 81 ? -32.097 20.941 20.834 1.00 69.50 81 LYS A O 1
ATOM 618 N N . ALA A 1 82 ? -30.628 21.592 19.260 1.00 66.06 82 ALA A N 1
ATOM 619 C CA . ALA A 1 82 ? -30.982 23.012 19.302 1.00 66.06 82 ALA A CA 1
ATOM 620 C C . ALA A 1 82 ? -32.472 23.248 18.984 1.00 66.06 82 ALA A C 1
ATOM 622 O O . ALA A 1 82 ? -33.161 23.951 19.725 1.00 66.06 82 ALA A O 1
ATOM 623 N N . LEU A 1 83 ? -33.011 22.567 17.965 1.00 67.94 83 LEU A N 1
ATOM 624 C CA . LEU A 1 83 ? -34.425 22.660 17.586 1.00 67.94 83 LEU A CA 1
ATOM 625 C C . LEU A 1 83 ? -35.373 22.149 18.691 1.00 67.94 83 LEU A C 1
ATOM 627 O O . LEU A 1 83 ? -36.440 22.722 18.921 1.00 67.94 83 LEU A O 1
ATOM 631 N N . LYS A 1 84 ? -34.988 21.085 19.413 1.00 69.19 84 LYS A N 1
ATOM 632 C CA . LYS A 1 84 ? -35.757 20.567 20.563 1.00 69.19 84 LYS A CA 1
ATOM 633 C C . LYS A 1 84 ? -35.752 21.532 21.749 1.00 69.19 84 LYS A C 1
ATOM 635 O O . LYS A 1 84 ? -36.770 21.650 22.430 1.00 69.19 84 LYS A O 1
ATOM 640 N N . HIS A 1 85 ? -34.642 22.226 21.998 1.00 60.66 85 HIS A N 1
ATOM 641 C CA . HIS A 1 85 ? -34.566 23.240 23.053 1.00 60.66 85 HIS A CA 1
ATOM 642 C C . HIS A 1 85 ? -35.368 24.503 22.710 1.00 60.66 85 HIS A C 1
ATOM 644 O O . HIS A 1 85 ? -36.035 25.037 23.593 1.00 60.66 85 HIS A O 1
ATOM 650 N N . ALA A 1 86 ? -35.388 24.918 21.440 1.00 60.78 86 ALA A N 1
ATOM 651 C CA . ALA A 1 86 ? -36.167 26.067 20.969 1.00 60.78 86 ALA A CA 1
ATOM 652 C C . ALA A 1 86 ? -37.692 25.828 20.974 1.00 60.78 86 ALA A C 1
ATOM 654 O O . ALA A 1 86 ? -38.468 26.769 21.106 1.00 60.78 86 ALA A O 1
ATOM 655 N N . ARG A 1 87 ? -38.143 24.569 20.873 1.00 61.31 87 ARG A N 1
ATOM 656 C CA . ARG A 1 87 ? -39.570 24.190 20.903 1.00 61.31 87 ARG A CA 1
ATOM 657 C C . ARG A 1 87 ? -40.177 24.053 22.306 1.00 61.31 87 ARG A C 1
ATOM 659 O O . ARG A 1 87 ? -41.361 23.734 22.409 1.00 61.31 87 ARG A O 1
ATOM 666 N N . LYS A 1 88 ? -39.425 24.279 23.393 1.00 53.91 88 LYS A N 1
ATOM 667 C CA . LYS A 1 88 ? -40.024 24.303 24.739 1.00 53.91 88 LYS A CA 1
ATOM 668 C C . LYS A 1 88 ? -40.895 25.562 24.879 1.00 53.91 88 LYS A C 1
ATOM 670 O O . LYS A 1 88 ? -40.361 26.662 24.757 1.00 53.91 88 LYS A O 1
ATOM 675 N N . PRO A 1 89 ? -42.207 25.443 25.155 1.00 52.94 89 PRO A N 1
ATOM 676 C CA . PRO A 1 89 ? -43.051 26.613 25.336 1.00 52.94 89 PRO A CA 1
ATOM 677 C C . PRO A 1 89 ? -42.569 27.391 26.562 1.00 52.94 89 PRO A C 1
ATOM 679 O O . PRO A 1 89 ? -42.436 26.831 27.655 1.00 52.94 89 PRO A O 1
ATOM 682 N N . ALA A 1 90 ? -42.307 28.686 26.378 1.00 57.75 90 ALA A N 1
ATOM 683 C CA . ALA A 1 90 ? -42.104 29.617 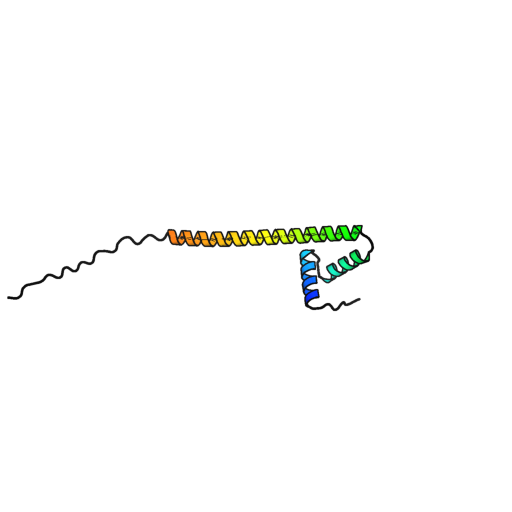27.476 1.00 57.75 90 ALA A CA 1
ATOM 684 C C . ALA A 1 90 ? -43.305 29.492 28.422 1.00 57.75 90 ALA A C 1
ATOM 686 O O . ALA A 1 90 ? -44.443 29.753 28.023 1.00 57.75 90 ALA A O 1
ATOM 687 N N . LYS A 1 91 ? -43.075 29.028 29.658 1.00 55.66 91 LYS A N 1
ATOM 688 C CA . LYS A 1 91 ? -44.120 28.933 30.683 1.00 55.66 91 LYS A CA 1
ATOM 689 C C . LYS A 1 91 ? -44.693 30.331 30.926 1.00 55.66 91 LYS A C 1
ATOM 691 O O . LYS A 1 91 ? -44.138 31.133 31.672 1.00 55.66 91 LYS A O 1
ATOM 696 N N . LYS A 1 92 ? -45.820 30.603 30.275 1.00 53.66 92 LYS A N 1
ATOM 697 C CA . LYS A 1 92 ? -46.693 31.750 30.499 1.00 53.66 92 LYS A CA 1
ATOM 698 C C . LYS A 1 92 ? -47.328 31.589 31.887 1.00 53.66 92 LYS A C 1
ATOM 700 O O . LYS A 1 92 ? -47.947 30.565 32.158 1.00 53.66 92 LYS A O 1
ATOM 705 N N . GLY A 1 93 ? -47.198 32.604 32.742 1.00 47.69 93 GLY A N 1
ATOM 706 C CA . GLY A 1 93 ? -48.086 32.801 33.894 1.00 47.69 93 GLY A CA 1
ATOM 707 C C . GLY A 1 93 ? -47.507 32.475 35.273 1.00 47.69 93 GLY A C 1
ATOM 708 O O . GLY A 1 93 ? -47.869 31.477 35.891 1.00 47.69 93 GLY A O 1
ATOM 709 N N . ARG A 1 94 ? -46.709 33.395 35.829 1.00 47.09 94 ARG A N 1
ATOM 710 C CA . ARG A 1 94 ? -46.598 33.552 37.288 1.00 47.09 94 ARG A CA 1
ATOM 711 C C . ARG A 1 94 ? -47.905 34.199 37.769 1.00 47.09 94 ARG A C 1
ATOM 713 O O . ARG A 1 94 ? -48.129 35.377 37.511 1.00 47.09 94 ARG A O 1
ATOM 720 N N . LYS A 1 95 ? -48.804 33.425 38.392 1.00 56.38 95 LYS A N 1
ATOM 721 C CA . LYS A 1 95 ? -50.023 33.962 39.031 1.00 56.38 95 LYS A CA 1
ATOM 722 C C . LYS A 1 95 ? -49.628 34.928 40.166 1.00 56.38 95 LYS A C 1
ATOM 724 O O . LYS A 1 95 ? -48.728 34.581 40.932 1.00 56.38 95 LYS A O 1
ATOM 729 N N . PRO A 1 96 ? -50.282 36.094 40.318 1.00 52.03 96 PRO A N 1
ATOM 730 C CA . PRO A 1 96 ? -50.055 36.968 41.463 1.00 52.03 96 PRO A CA 1
ATOM 731 C C . PRO A 1 96 ? -50.627 36.321 42.732 1.00 52.03 96 PRO A C 1
ATOM 733 O O . PRO A 1 96 ? -51.781 35.888 42.766 1.00 52.03 96 PRO A O 1
ATOM 736 N N . SER A 1 97 ? -49.804 36.224 43.775 1.00 50.25 97 SER A N 1
ATOM 737 C CA . SER A 1 97 ? -50.199 35.731 45.093 1.00 50.25 97 SER A CA 1
ATOM 738 C C . SER A 1 97 ? -51.144 36.729 45.766 1.00 50.25 97 SER A C 1
ATOM 740 O O . SER A 1 97 ? -50.759 37.861 46.051 1.00 50.25 97 SER A O 1
ATOM 742 N N . LYS A 1 98 ? -52.379 36.305 46.051 1.00 53.91 98 LYS A N 1
ATOM 743 C CA . LYS A 1 98 ? -53.283 37.016 46.963 1.00 53.91 98 LYS A CA 1
ATOM 744 C C . LYS A 1 98 ? -52.808 36.804 48.404 1.00 53.91 98 LYS A C 1
ATOM 746 O O . LYS A 1 98 ? -53.017 35.733 48.961 1.00 53.91 98 LYS A O 1
ATOM 751 N N . THR A 1 99 ? -52.257 37.839 49.024 1.00 46.44 99 THR A N 1
ATOM 752 C CA . THR A 1 99 ? -52.163 37.963 50.488 1.00 46.44 99 THR A CA 1
ATOM 753 C C . THR A 1 99 ? -52.772 39.294 50.904 1.00 46.44 99 THR A C 1
ATOM 755 O O . THR A 1 99 ? -52.076 40.245 51.233 1.00 46.44 99 THR A O 1
ATOM 758 N N . GLY A 1 100 ? -54.104 39.362 50.856 1.00 48.41 100 GLY A N 1
ATOM 759 C CA . GLY A 1 100 ? -54.876 40.354 51.595 1.00 48.41 100 GLY A CA 1
ATOM 760 C C . GLY A 1 100 ? -55.207 39.772 52.963 1.00 48.41 100 GLY A C 1
ATOM 761 O O . GLY A 1 100 ? -56.153 38.997 53.081 1.00 48.41 100 GLY A O 1
ATOM 762 N N . LYS A 1 101 ? -54.410 40.096 53.985 1.00 48.16 101 LYS A N 1
ATOM 763 C CA . LYS A 1 101 ? -54.736 39.786 55.381 1.00 48.16 101 LYS A CA 1
ATOM 764 C C . LYS A 1 101 ? -55.271 41.071 56.008 1.00 48.16 101 LYS A C 1
ATOM 766 O O . LYS A 1 101 ? -54.515 41.994 56.287 1.00 48.16 101 LYS A O 1
ATOM 771 N N . GLY A 1 102 ? -56.597 41.141 56.111 1.00 45.47 102 GLY A N 1
ATOM 772 C CA . GLY A 1 102 ? -57.315 42.266 56.693 1.00 45.47 102 GLY A CA 1
ATOM 773 C C . GLY A 1 102 ? -56.937 42.469 58.157 1.00 45.47 102 GLY A C 1
ATOM 774 O O . GLY A 1 102 ? -56.981 41.536 58.957 1.00 45.47 102 GLY A O 1
ATOM 775 N N . VAL A 1 103 ? -56.585 43.707 58.488 1.00 51.12 103 VAL A N 1
ATOM 776 C CA . VAL A 1 103 ? -56.460 44.201 59.858 1.00 51.12 103 VAL A CA 1
ATOM 777 C C . VAL A 1 103 ? -57.878 44.387 60.397 1.00 51.12 103 VAL A C 1
ATOM 779 O O . VAL A 1 103 ? -58.632 45.219 59.893 1.00 51.12 103 VAL A O 1
ATOM 782 N N . ARG A 1 104 ? -58.268 43.588 61.394 1.00 49.31 104 ARG A N 1
ATOM 783 C CA . ARG A 1 104 ? -59.457 43.854 62.212 1.00 49.31 104 ARG A CA 1
ATOM 784 C C . ARG A 1 104 ? -59.013 44.487 63.529 1.00 49.31 104 ARG A C 1
ATOM 786 O O . ARG A 1 104 ? -58.090 44.003 64.172 1.00 49.31 104 ARG A O 1
ATOM 793 N N . ARG A 1 105 ? -59.685 45.600 63.830 1.00 46.09 105 ARG A N 1
ATOM 794 C CA . ARG A 1 105 ? -59.580 46.488 64.993 1.00 46.09 105 ARG A CA 1
ATOM 795 C C . ARG A 1 105 ? -59.518 45.743 66.330 1.00 46.09 105 ARG A C 1
ATOM 797 O O . ARG A 1 105 ? -60.245 44.770 66.514 1.00 46.09 105 ARG A O 1
ATOM 804 N N . ALA A 1 106 ? -58.755 46.304 67.263 1.00 47.34 106 ALA A N 1
ATOM 805 C CA . ALA A 1 106 ? -59.002 46.182 68.692 1.00 47.34 106 ALA A CA 1
ATOM 806 C C . ALA A 1 106 ? -59.272 47.586 69.259 1.00 47.34 106 ALA A C 1
ATOM 808 O O . ALA A 1 106 ? -58.782 48.573 68.708 1.00 47.34 106 ALA A O 1
ATOM 809 N N . SER A 1 107 ? -60.143 47.578 70.263 1.00 43.47 107 SER A N 1
ATOM 810 C CA . SER A 1 107 ? -60.804 48.635 71.028 1.00 43.47 107 SER A CA 1
ATOM 811 C C . SER A 1 107 ? -59.971 49.837 71.453 1.00 43.47 107 SER A C 1
ATOM 813 O O . SER A 1 107 ? -58.765 49.660 71.721 1.00 43.47 107 SER A O 1
#

Organism: NCBI:txid198431

Sequence (107 aa):
MFTVRLSQKTQADLREFAKVYGSPNASAFAREVLEVMCSGDLSRVKDFNARLIARAGEQMTLNINGAIEASVGEAEKVAKKALKHARKPAKKGRKPSKTGKGVRRAS

pLDDT: mean 75.75, std 15.55, range [43.47, 93.5]

Secondary structure (DSSP, 8-state):
-------HHHHHHHHHHHHHHT-SSHHHHHHHHHHHHHS--HHHHHHHHHHHHHHHHHHHHHHHHHHHHHHHHHHHHHHHHHHHHHTS------PPP----------

Radius of gyration: 34.85 Å; chains: 1; bounding box: 77×70×87 Å

Foldseek 3Di:
DDDDDDDPVVLVVLQVLCVLLVHPGSVRVVVLVCCQVVVPDPVSVVVSVVSSVVSNVVVVVVVVVVVVVVVVVVVVVVVVVVVVVVPDDDPPDPDDDDDPDDDDDDD